Protein AF-A0A965QCX9-F1 (afdb_monomer_lite)

Structure (mmCIF, N/CA/C/O backbone):
data_AF-A0A965QCX9-F1
#
_entry.id   AF-A0A965QCX9-F1
#
loop_
_atom_site.group_PDB
_atom_site.id
_atom_site.type_symbol
_atom_site.label_atom_id
_atom_site.label_alt_id
_atom_site.label_comp_id
_atom_site.label_asym_id
_atom_site.label_entity_id
_atom_site.label_seq_id
_atom_site.pdbx_PDB_ins_code
_atom_site.Cartn_x
_atom_site.Cartn_y
_atom_site.Cartn_z
_atom_site.occupancy
_atom_site.B_iso_or_equiv
_atom_site.auth_seq_id
_atom_site.auth_comp_id
_atom_site.auth_asym_id
_atom_site.auth_atom_id
_atom_site.pdbx_PDB_model_num
ATOM 1 N N . ARG A 1 1 ? -17.966 57.235 19.930 1.00 41.22 1 ARG A N 1
ATOM 2 C CA . ARG A 1 1 ? -18.784 55.996 19.955 1.00 41.22 1 ARG A CA 1
ATOM 3 C C . ARG A 1 1 ? -17.888 54.847 19.519 1.00 41.22 1 ARG A C 1
ATOM 5 O O . ARG A 1 1 ? -17.537 54.781 18.351 1.00 41.22 1 ARG A O 1
ATOM 12 N N . GLY A 1 2 ? -17.409 54.064 20.486 1.00 42.72 2 GLY A N 1
ATOM 13 C CA . GLY A 1 2 ? -16.426 53.005 20.269 1.00 42.72 2 GLY A CA 1
ATOM 14 C C . GLY A 1 2 ? -17.029 51.742 19.658 1.00 42.72 2 GLY A C 1
ATOM 15 O O . GLY A 1 2 ? -18.199 51.433 19.879 1.00 42.72 2 GLY A O 1
ATOM 16 N N . ARG A 1 3 ? -16.202 50.998 18.922 1.00 39.62 3 ARG A N 1
ATOM 17 C CA . ARG A 1 3 ? -16.400 49.570 18.677 1.00 39.62 3 ARG A CA 1
ATOM 18 C C . ARG A 1 3 ? -15.143 48.830 19.113 1.00 39.62 3 ARG A C 1
ATOM 20 O O . ARG A 1 3 ? -14.026 49.263 18.849 1.00 39.62 3 ARG A O 1
ATOM 27 N N . ALA A 1 4 ? -15.397 47.792 19.894 1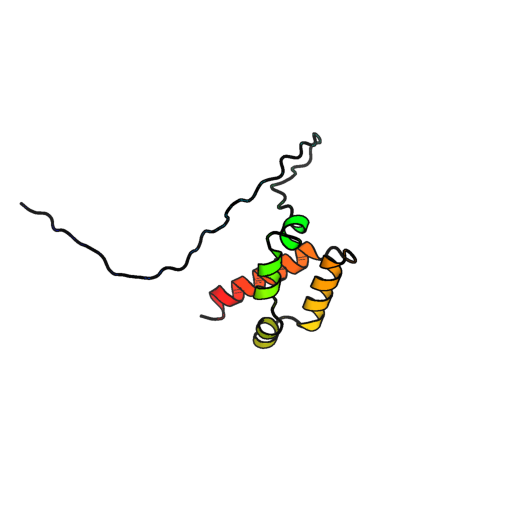.00 38.84 4 ALA A N 1
ATOM 28 C CA . ALA A 1 4 ? -14.465 47.077 20.735 1.00 38.84 4 ALA A CA 1
ATOM 29 C C . ALA A 1 4 ? -13.442 46.250 19.946 1.00 38.84 4 ALA A C 1
ATOM 31 O O . ALA A 1 4 ? -13.733 45.712 18.879 1.00 38.84 4 ALA A O 1
ATOM 32 N N . ARG A 1 5 ? -12.257 46.120 20.551 1.00 44.69 5 ARG A N 1
ATOM 33 C CA . ARG A 1 5 ? -11.291 45.048 20.302 1.00 44.69 5 ARG A CA 1
ATOM 34 C C . ARG A 1 5 ? -11.915 43.697 20.653 1.00 44.69 5 ARG A C 1
ATOM 36 O O . ARG A 1 5 ? -12.542 43.577 21.701 1.00 44.69 5 ARG A O 1
ATOM 43 N N . ALA A 1 6 ? -11.607 42.677 19.861 1.00 37.56 6 ALA A N 1
ATOM 44 C CA . ALA A 1 6 ? -11.623 41.289 20.306 1.00 37.56 6 ALA A CA 1
ATOM 45 C C . ALA A 1 6 ? -10.362 40.591 19.770 1.00 37.56 6 ALA A C 1
ATOM 47 O O . ALA A 1 6 ? -10.129 40.550 18.565 1.00 37.56 6 ALA A O 1
ATOM 48 N N . HIS A 1 7 ? -9.529 40.108 20.692 1.00 34.41 7 HIS A N 1
ATOM 49 C CA . HIS A 1 7 ? -8.427 39.164 20.464 1.00 34.41 7 HIS A CA 1
ATOM 50 C C . HIS A 1 7 ? -8.889 37.770 20.969 1.00 34.41 7 HIS A C 1
ATOM 52 O O . HIS A 1 7 ? -9.967 37.684 21.558 1.00 34.41 7 HIS A O 1
ATOM 58 N N . PRO A 1 8 ? -8.175 36.669 20.675 1.00 49.72 8 PRO A N 1
ATOM 59 C CA . PRO A 1 8 ? -8.737 35.451 20.093 1.00 49.72 8 PRO A CA 1
ATOM 60 C C . PRO A 1 8 ? -8.952 34.331 21.131 1.00 49.72 8 PRO A C 1
ATOM 62 O O . PRO A 1 8 ? -8.440 34.422 22.246 1.00 49.72 8 PRO A O 1
ATOM 65 N N . PRO A 1 9 ? -9.579 33.203 20.757 1.00 37.97 9 PRO A N 1
ATOM 66 C CA . PRO A 1 9 ? -9.260 31.932 21.375 1.00 37.97 9 PRO A CA 1
ATOM 67 C C . PRO A 1 9 ? -8.267 31.131 20.525 1.00 37.97 9 PRO A C 1
ATOM 69 O O . PRO A 1 9 ? -8.285 31.099 19.296 1.00 37.97 9 PRO A O 1
ATOM 72 N N . SER A 1 10 ? -7.368 30.522 21.276 1.00 44.66 10 SER A N 1
ATOM 73 C CA . SER A 1 10 ? -6.174 29.765 20.950 1.00 44.66 10 SER A CA 1
ATOM 74 C C . SER A 1 10 ? -6.401 28.422 20.251 1.00 44.66 10 SER A C 1
ATOM 76 O O . SER A 1 10 ? -7.336 27.694 20.565 1.00 44.66 10 SER A O 1
ATOM 78 N N . SER A 1 11 ? -5.388 28.051 19.465 1.00 46.31 11 SER A N 1
ATOM 79 C CA . SER A 1 11 ? -4.813 26.704 19.342 1.00 46.31 11 SER A CA 1
ATOM 80 C C . SER A 1 11 ? -5.720 25.561 18.871 1.00 46.31 11 SER A C 1
ATOM 82 O O . SER A 1 11 ? -6.277 24.797 19.656 1.00 46.31 11 SER A O 1
ATOM 84 N N . ARG A 1 12 ? -5.711 25.337 17.555 1.00 37.34 12 ARG A N 1
ATOM 85 C CA . ARG A 1 12 ? -5.609 23.978 17.009 1.00 37.34 12 ARG A CA 1
ATOM 86 C C . ARG A 1 12 ? -4.918 24.030 15.651 1.00 37.34 12 ARG A C 1
ATOM 88 O O . ARG A 1 12 ? -5.540 24.084 14.597 1.00 37.34 12 ARG A O 1
ATOM 95 N N . ALA A 1 13 ? -3.591 24.063 15.708 1.00 41.34 13 ALA A N 1
ATOM 96 C CA . ALA A 1 13 ? -2.772 23.656 14.585 1.00 41.34 13 ALA A CA 1
ATOM 97 C C . ALA A 1 13 ? -3.092 22.191 14.272 1.00 41.34 13 ALA A C 1
ATOM 99 O O . ALA A 1 13 ? -3.028 21.344 15.160 1.00 41.34 13 ALA A O 1
ATOM 100 N N . GLN A 1 14 ? -3.441 21.920 13.021 1.00 39.34 14 GLN A N 1
ATOM 101 C CA . GLN A 1 14 ? -3.109 20.687 12.320 1.00 39.34 14 GLN A CA 1
ATOM 102 C C . GLN A 1 14 ? -3.199 21.004 10.831 1.00 39.34 14 GLN A C 1
ATOM 104 O O . GLN A 1 14 ? -4.272 21.199 10.266 1.00 39.34 14 GLN A O 1
ATOM 109 N N . HIS A 1 15 ? -2.011 21.179 10.258 1.00 35.47 15 HIS A N 1
ATOM 110 C CA . HIS A 1 15 ? -1.740 21.456 8.860 1.00 35.47 15 HIS A CA 1
ATOM 111 C C . HIS A 1 15 ? -2.533 20.518 7.943 1.00 35.47 15 HIS A C 1
ATOM 113 O O . HIS A 1 15 ? -2.159 19.367 7.742 1.00 35.47 15 HIS A O 1
ATOM 119 N N . VAL A 1 16 ? -3.591 21.036 7.328 1.00 42.34 16 VAL A N 1
ATOM 120 C CA . VAL A 1 16 ? -4.160 20.471 6.104 1.00 42.34 16 VAL A CA 1
ATOM 121 C C . VAL A 1 16 ? -3.839 21.454 4.993 1.00 42.34 16 VAL A C 1
ATOM 123 O O . VAL A 1 16 ? -4.637 22.330 4.691 1.00 42.34 16 VAL A O 1
ATOM 126 N N . ALA A 1 17 ? -2.613 21.364 4.483 1.00 38.88 17 ALA A N 1
ATOM 127 C CA . ALA A 1 17 ? -2.189 21.807 3.153 1.00 38.88 17 ALA A CA 1
ATOM 128 C C . ALA A 1 17 ? -0.658 21.784 3.111 1.00 38.88 17 ALA A C 1
ATOM 130 O O . ALA A 1 17 ? 0.006 22.792 3.334 1.00 38.88 17 ALA A O 1
ATOM 131 N N . PHE A 1 18 ? -0.086 20.619 2.817 1.00 32.72 18 PHE A N 1
ATOM 132 C CA . PHE A 1 18 ? 1.267 20.566 2.274 1.00 32.72 18 PHE A CA 1
ATOM 133 C C . PHE A 1 18 ? 1.288 19.627 1.067 1.00 32.72 18 PHE A C 1
ATOM 135 O O . PHE A 1 18 ? 1.970 18.613 1.046 1.00 32.72 18 PHE A O 1
ATOM 142 N N . PHE A 1 19 ? 0.531 19.991 0.027 1.00 41.62 19 PHE A N 1
ATOM 143 C CA . PHE A 1 19 ? 0.907 19.648 -1.348 1.00 41.62 19 PHE A CA 1
ATOM 144 C C . PHE A 1 19 ? 1.997 20.641 -1.783 1.00 41.62 19 PHE A C 1
ATOM 146 O O . PHE A 1 19 ? 1.796 21.510 -2.629 1.00 41.62 19 PHE A O 1
ATOM 153 N N . GLY A 1 20 ? 3.143 20.586 -1.102 1.00 34.31 20 GLY A N 1
ATOM 154 C CA . GLY A 1 20 ? 4.320 21.361 -1.459 1.00 34.31 20 GLY A CA 1
ATOM 155 C C . GLY A 1 20 ? 4.992 20.720 -2.667 1.00 34.31 20 GLY A C 1
ATOM 156 O O . GLY A 1 20 ? 5.562 19.643 -2.547 1.00 34.31 20 GLY A O 1
ATOM 157 N N . GLY A 1 21 ? 4.925 21.389 -3.819 1.00 38.16 21 GLY A N 1
ATOM 158 C CA . GLY A 1 21 ? 5.840 21.144 -4.934 1.00 38.16 21 GLY A CA 1
ATOM 159 C C . GLY A 1 21 ? 5.553 19.907 -5.784 1.00 38.16 21 GLY A C 1
ATOM 160 O O . GLY A 1 21 ? 6.450 19.105 -6.021 1.00 38.16 21 GLY A O 1
ATOM 161 N N . VAL A 1 22 ? 4.340 19.776 -6.328 1.00 47.59 22 VAL A N 1
ATOM 162 C CA . VAL A 1 22 ? 4.139 18.906 -7.496 1.00 47.59 22 VAL A CA 1
ATOM 163 C C . VAL A 1 22 ? 4.744 19.603 -8.715 1.00 47.59 22 VAL A C 1
ATOM 165 O O . VAL A 1 22 ? 4.095 20.400 -9.391 1.00 47.59 22 VAL A O 1
ATOM 168 N N . GLY A 1 23 ? 6.018 19.326 -8.985 1.00 39.00 23 GLY A N 1
ATOM 169 C CA . GLY A 1 23 ? 6.598 19.575 -10.297 1.00 39.00 23 GLY A CA 1
ATOM 170 C C . GLY A 1 23 ? 5.889 18.683 -11.311 1.00 39.00 23 GLY A C 1
ATOM 171 O O . GLY A 1 23 ? 6.186 17.496 -11.406 1.00 39.00 23 GLY A O 1
ATOM 172 N N . VAL A 1 24 ? 4.915 19.242 -12.031 1.00 49.28 24 VAL A N 1
ATOM 173 C CA . VAL A 1 24 ? 4.366 18.624 -13.240 1.00 49.28 24 VAL A CA 1
ATOM 174 C C . VAL A 1 24 ? 5.509 18.564 -14.246 1.00 49.28 24 VAL A C 1
ATOM 176 O O . VAL A 1 24 ? 5.980 19.602 -14.713 1.00 49.28 24 VAL A O 1
ATOM 179 N N . ASP A 1 25 ? 5.985 17.356 -14.534 1.00 44.56 25 ASP A N 1
ATOM 180 C CA . ASP A 1 25 ? 6.976 17.121 -15.577 1.00 44.56 25 ASP A CA 1
ATOM 181 C C . ASP A 1 25 ? 6.332 17.516 -16.915 1.00 44.56 25 ASP A C 1
ATOM 183 O O . ASP A 1 25 ? 5.422 16.853 -17.414 1.00 44.56 25 ASP A O 1
ATOM 187 N N . ARG A 1 26 ? 6.710 18.685 -17.446 1.00 44.91 26 ARG A N 1
ATOM 188 C CA . ARG A 1 26 ? 6.275 19.145 -18.768 1.00 44.91 26 ARG A CA 1
ATOM 189 C C . ARG A 1 26 ? 7.041 18.355 -19.830 1.00 44.91 26 ARG A C 1
ATOM 191 O O . ARG A 1 26 ? 8.018 18.848 -20.381 1.00 44.91 26 ARG A O 1
ATOM 198 N N . GLY A 1 27 ? 6.579 17.143 -20.118 1.00 40.91 27 GLY A N 1
ATOM 199 C CA . GLY A 1 27 ? 6.957 16.378 -21.304 1.00 40.91 27 GLY A CA 1
ATOM 200 C C . GLY A 1 27 ? 5.897 16.539 -22.392 1.00 40.91 27 GLY A C 1
ATOM 201 O O . GLY A 1 27 ? 4.801 16.003 -22.275 1.00 40.91 27 GLY A O 1
ATOM 202 N N . VAL A 1 28 ? 6.215 17.315 -23.427 1.00 48.88 28 VAL A N 1
ATOM 203 C CA . VAL A 1 28 ? 5.407 17.503 -24.641 1.00 48.88 28 VAL A CA 1
ATOM 204 C C . VAL A 1 28 ? 5.400 16.210 -25.468 1.00 48.88 28 VAL A C 1
ATOM 206 O O . VAL A 1 28 ? 6.464 15.695 -25.797 1.00 48.88 28 VAL A O 1
ATOM 209 N N . GLY A 1 29 ? 4.209 15.734 -25.843 1.00 41.19 29 GLY A N 1
ATOM 210 C CA . GLY A 1 29 ? 3.959 14.716 -26.869 1.00 41.19 29 GLY A CA 1
ATOM 211 C C . GLY A 1 29 ? 2.629 15.039 -27.553 1.00 41.19 29 GLY A C 1
ATOM 212 O O . GLY A 1 29 ? 1.611 15.205 -26.883 1.00 41.19 29 GLY A O 1
ATOM 213 N N . VAL A 1 30 ? 2.678 15.278 -28.859 1.00 53.94 30 VAL A N 1
ATOM 214 C CA . VAL A 1 30 ? 1.657 15.937 -29.685 1.00 53.94 30 VAL A CA 1
ATOM 215 C C . VAL A 1 30 ? 0.778 14.916 -30.397 1.00 53.94 30 VAL A C 1
ATOM 217 O O . VAL A 1 30 ? 0.828 14.792 -31.614 1.00 53.94 30 VAL A O 1
ATOM 220 N N . ASP A 1 31 ? -0.065 14.197 -29.664 1.00 44.94 31 ASP A N 1
ATOM 221 C CA . ASP A 1 31 ? -0.970 13.246 -30.307 1.00 44.94 31 ASP A CA 1
ATOM 222 C C . ASP A 1 31 ? -2.205 13.011 -29.443 1.00 44.94 31 ASP A C 1
ATOM 224 O O . ASP A 1 31 ? -2.228 12.100 -28.634 1.00 44.94 31 ASP A O 1
ATOM 228 N N . GLY A 1 32 ? -3.216 13.878 -29.609 1.00 45.44 32 GLY A N 1
ATOM 229 C CA . GLY A 1 32 ? -4.664 13.598 -29.511 1.00 45.44 32 GLY A CA 1
ATOM 230 C C . GLY A 1 32 ? -5.245 12.819 -28.320 1.00 45.44 32 GLY A C 1
ATOM 231 O O . GLY A 1 32 ? -6.443 12.555 -28.313 1.00 45.44 32 GLY A O 1
ATOM 232 N N . VAL A 1 33 ? -4.455 12.452 -27.322 1.00 41.22 33 VAL A N 1
ATOM 233 C CA . VAL A 1 33 ? -4.865 11.776 -26.104 1.00 41.22 33 VAL A CA 1
ATOM 234 C C . VAL A 1 33 ? -4.856 12.841 -25.033 1.00 41.22 33 VAL A C 1
ATOM 236 O O . VAL A 1 33 ? -3.865 13.543 -24.827 1.00 41.22 33 VAL A O 1
ATOM 239 N N . VAL A 1 34 ? -5.978 12.986 -24.339 1.00 41.38 34 VAL A N 1
ATOM 240 C CA . VAL A 1 34 ? -6.015 13.783 -23.121 1.00 41.38 34 VAL A CA 1
ATOM 241 C C . VAL A 1 34 ? -5.101 13.071 -22.122 1.00 41.38 34 VAL A C 1
ATOM 243 O O . VAL A 1 34 ? -5.535 12.164 -21.417 1.00 41.38 34 VAL A O 1
ATOM 246 N N . CYS A 1 35 ? -3.8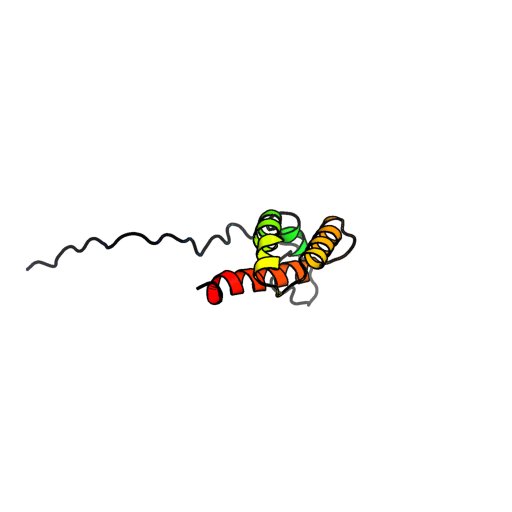20 13.444 -22.071 1.00 50.50 35 CYS A N 1
ATOM 247 C CA . CYS A 1 35 ? -2.918 13.113 -20.971 1.00 50.50 35 CYS A CA 1
ATOM 248 C C . CYS A 1 35 ? -3.410 13.895 -19.751 1.00 50.50 35 CYS A C 1
ATOM 250 O O . CYS A 1 35 ? -2.859 14.927 -19.371 1.00 50.50 35 CYS A O 1
ATOM 252 N N . GLY A 1 36 ? -4.551 13.471 -19.211 1.00 44.41 36 GLY A N 1
ATOM 253 C CA . GLY A 1 36 ? -5.208 14.126 -18.100 1.00 44.41 36 GLY A CA 1
ATOM 254 C C . GLY A 1 36 ? -4.277 14.076 -16.913 1.00 44.41 36 GLY A C 1
ATOM 255 O O . GLY A 1 36 ? -4.042 12.981 -16.430 1.00 44.41 36 GLY A O 1
ATOM 256 N N . PHE A 1 37 ? -3.733 15.235 -16.513 1.00 55.66 37 PHE A N 1
ATOM 257 C CA . PHE A 1 37 ? -3.025 15.503 -15.253 1.00 55.66 37 PHE A CA 1
ATOM 258 C C . PHE A 1 37 ? -2.464 14.244 -14.582 1.00 55.66 37 PHE A C 1
ATOM 260 O O . PHE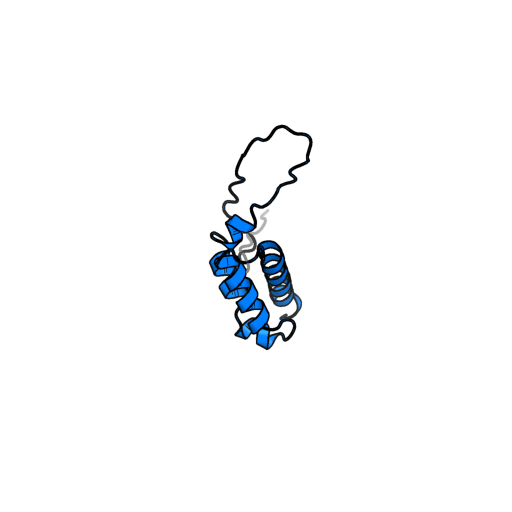 A 1 37 ? -2.805 13.917 -13.444 1.00 55.66 37 PHE A O 1
ATOM 267 N N . GLY A 1 38 ? -1.654 13.498 -15.336 1.00 58.19 38 GLY A N 1
ATOM 268 C CA . GLY A 1 38 ? -1.205 12.182 -14.932 1.00 58.19 38 GLY A CA 1
ATOM 269 C C . GLY A 1 38 ? -0.159 12.395 -13.869 1.00 58.19 38 GLY A C 1
ATOM 270 O O . GLY A 1 38 ? 0.997 12.655 -14.194 1.00 58.19 38 GLY A O 1
ATOM 271 N N . ALA A 1 39 ? -0.571 12.352 -12.603 1.00 65.00 39 ALA A N 1
ATOM 272 C CA . ALA A 1 39 ? 0.353 12.259 -11.492 1.00 65.00 39 ALA A CA 1
ATOM 273 C C . ALA A 1 39 ? 1.383 11.179 -11.851 1.00 65.00 39 ALA A C 1
ATOM 275 O O . ALA A 1 39 ? 0.968 10.049 -12.134 1.00 65.00 39 ALA A O 1
ATOM 276 N N . PRO A 1 40 ? 2.693 11.485 -11.895 1.00 79.94 40 PRO A N 1
ATOM 277 C CA . PRO A 1 40 ? 3.717 10.490 -12.168 1.00 79.94 40 PRO A CA 1
ATOM 278 C C . PRO A 1 40 ? 3.851 9.587 -10.938 1.00 79.94 40 PRO A C 1
ATOM 280 O O . PRO A 1 40 ? 4.832 9.628 -10.201 1.00 79.94 40 PRO A O 1
ATOM 283 N N . LEU A 1 41 ? 2.828 8.767 -10.703 1.00 82.00 41 LEU A N 1
ATOM 284 C CA . LEU A 1 41 ? 2.598 8.047 -9.462 1.00 82.00 41 LEU A CA 1
ATOM 285 C C . LEU A 1 41 ? 3.751 7.094 -9.158 1.00 82.00 41 LEU A C 1
ATOM 287 O O . LEU A 1 41 ? 4.197 7.000 -8.022 1.00 82.00 41 LEU A O 1
ATOM 291 N N . ARG A 1 42 ? 4.306 6.472 -10.201 1.00 83.06 42 ARG A N 1
ATOM 292 C CA . ARG A 1 42 ? 5.495 5.615 -10.113 1.00 83.06 42 ARG A CA 1
ATOM 293 C C . ARG A 1 42 ? 6.717 6.378 -9.603 1.00 83.06 42 ARG A C 1
ATOM 295 O O . ARG A 1 42 ? 7.486 5.850 -8.808 1.00 83.06 42 ARG A O 1
ATOM 302 N N . ARG A 1 43 ? 6.912 7.622 -10.059 1.00 84.88 43 ARG A N 1
ATOM 303 C CA . ARG A 1 43 ? 8.000 8.492 -9.585 1.00 84.88 43 ARG A CA 1
ATOM 304 C C . ARG A 1 43 ? 7.759 8.873 -8.129 1.00 84.88 43 ARG A C 1
ATOM 306 O O . ARG A 1 43 ? 8.664 8.707 -7.319 1.00 84.88 43 ARG A O 1
ATOM 313 N N . TRP A 1 44 ? 6.533 9.280 -7.811 1.00 87.25 44 TRP A N 1
ATOM 314 C CA . TRP A 1 44 ? 6.138 9.661 -6.459 1.00 87.25 44 TRP A CA 1
ATOM 315 C C . TRP A 1 44 ? 6.322 8.532 -5.458 1.00 87.25 44 TRP A C 1
ATOM 317 O O . TRP A 1 44 ? 6.998 8.723 -4.457 1.00 87.25 44 TRP A O 1
ATOM 327 N N . LEU A 1 45 ? 5.808 7.333 -5.724 1.00 85.75 45 LEU A N 1
ATOM 328 C CA . LEU A 1 45 ? 5.950 6.211 -4.793 1.00 85.75 45 LEU A CA 1
ATOM 329 C C . LEU A 1 45 ? 7.401 5.774 -4.589 1.00 85.75 45 LEU A C 1
ATOM 331 O O . LEU A 1 45 ? 7.758 5.329 -3.497 1.00 85.75 45 LEU A O 1
ATOM 335 N N . ARG A 1 46 ? 8.246 5.919 -5.614 1.00 84.19 46 ARG A N 1
ATOM 336 C CA . ARG A 1 46 ? 9.671 5.585 -5.515 1.00 84.19 46 ARG A CA 1
ATOM 337 C C . ARG A 1 46 ? 10.475 6.636 -4.761 1.00 84.19 46 ARG A C 1
ATOM 339 O O . ARG A 1 46 ? 11.426 6.260 -4.079 1.00 84.19 46 ARG A O 1
ATOM 346 N N . ASN A 1 47 ? 10.089 7.908 -4.850 1.00 85.88 47 ASN A N 1
ATOM 347 C CA . ASN A 1 47 ? 10.835 9.007 -4.248 1.00 85.88 47 ASN A CA 1
ATOM 348 C C . ASN A 1 47 ? 9.984 9.745 -3.207 1.00 85.88 47 ASN A C 1
ATOM 350 O O . ASN A 1 47 ? 10.076 9.452 -2.017 1.00 85.88 47 ASN A O 1
ATOM 354 N N . GLU A 1 48 ? 9.147 10.686 -3.647 1.00 86.75 48 GLU A N 1
ATOM 355 C CA . GLU A 1 48 ? 8.514 11.699 -2.800 1.00 86.75 48 GLU A CA 1
ATOM 356 C C . GLU A 1 48 ? 7.576 11.108 -1.726 1.00 86.75 48 GLU A C 1
ATOM 358 O O . GLU A 1 48 ? 7.544 11.581 -0.593 1.00 86.75 48 GLU A O 1
ATOM 363 N N . LEU A 1 49 ? 6.842 10.044 -2.053 1.00 88.50 49 LEU A N 1
ATOM 364 C CA . LEU A 1 49 ? 5.880 9.372 -1.175 1.00 88.50 49 LEU A CA 1
ATOM 365 C C . LEU A 1 49 ? 6.462 8.154 -0.454 1.00 88.50 49 LEU A C 1
ATOM 367 O O . LEU A 1 49 ? 5.759 7.542 0.346 1.00 88.50 49 LEU A O 1
ATOM 371 N N . ARG A 1 50 ? 7.730 7.795 -0.687 1.00 88.56 50 ARG A N 1
ATOM 372 C CA . ARG A 1 50 ? 8.320 6.557 -0.155 1.00 88.56 50 ARG A CA 1
ATOM 373 C C . ARG A 1 50 ? 8.211 6.452 1.370 1.00 88.56 50 ARG A C 1
ATOM 375 O O . ARG A 1 50 ? 7.789 5.411 1.861 1.00 88.56 50 ARG A O 1
ATOM 382 N N . SER A 1 51 ? 8.547 7.524 2.096 1.00 89.81 51 SER A N 1
ATOM 383 C CA . SER A 1 51 ? 8.431 7.566 3.569 1.00 89.81 51 SER A CA 1
ATOM 384 C C . SER A 1 51 ? 6.976 7.473 4.016 1.00 89.81 51 SER A C 1
ATOM 386 O O . SER A 1 51 ? 6.639 6.716 4.919 1.00 89.81 51 SER A O 1
ATOM 388 N N . MET A 1 52 ? 6.086 8.187 3.323 1.00 91.56 52 MET A N 1
ATOM 389 C CA . MET A 1 52 ? 4.664 8.202 3.652 1.00 91.56 52 MET A CA 1
ATOM 390 C C . MET A 1 52 ? 4.020 6.825 3.455 1.00 91.56 52 MET A C 1
ATOM 392 O O . MET A 1 52 ? 3.169 6.441 4.253 1.00 91.56 52 MET A O 1
ATOM 396 N N . VAL A 1 53 ? 4.436 6.069 2.432 1.00 92.88 53 VAL A N 1
ATOM 397 C CA . VAL A 1 53 ? 4.034 4.667 2.232 1.00 92.88 53 VAL A CA 1
ATOM 398 C C . VAL A 1 53 ? 4.434 3.827 3.444 1.00 92.88 53 VAL A C 1
ATOM 400 O O . VAL A 1 53 ? 3.586 3.118 3.978 1.00 92.88 53 VAL A O 1
ATOM 403 N N . ASP A 1 54 ? 5.692 3.922 3.889 1.00 91.62 54 ASP A N 1
ATOM 404 C CA . ASP A 1 54 ? 6.206 3.125 5.011 1.00 91.62 54 ASP A CA 1
ATOM 405 C C . ASP A 1 54 ? 5.492 3.465 6.337 1.00 91.62 54 ASP A C 1
ATOM 407 O O . ASP A 1 54 ? 5.157 2.566 7.101 1.00 91.62 54 ASP A O 1
ATOM 411 N N . GLU A 1 55 ? 5.194 4.743 6.590 1.00 91.38 55 GLU A N 1
ATOM 412 C CA . GLU A 1 55 ? 4.491 5.200 7.803 1.00 91.38 55 GLU A CA 1
ATOM 413 C C . GLU A 1 55 ? 2.985 4.884 7.793 1.00 91.38 55 GLU A C 1
ATOM 415 O O . GLU A 1 55 ? 2.358 4.625 8.828 1.00 91.38 55 GLU A O 1
ATOM 420 N N . THR A 1 56 ? 2.363 4.960 6.616 1.00 91.44 56 THR A N 1
ATOM 421 C CA . THR A 1 56 ? 0.920 4.751 6.461 1.00 91.44 56 THR A CA 1
ATOM 422 C C . THR A 1 56 ? 0.608 3.259 6.465 1.00 91.44 56 THR A C 1
ATOM 424 O O . THR A 1 56 ? -0.238 2.809 7.233 1.00 91.44 56 THR A O 1
ATOM 427 N N . LEU A 1 57 ? 1.345 2.479 5.672 1.00 92.69 57 LEU A N 1
ATOM 428 C CA . LEU A 1 57 ? 1.164 1.035 5.509 1.00 92.69 57 LEU A CA 1
ATOM 429 C C . LEU A 1 57 ? 2.051 0.218 6.463 1.00 92.69 57 LEU A C 1
ATOM 431 O O . LEU A 1 57 ? 2.472 -0.892 6.131 1.00 92.69 57 LEU A O 1
ATOM 435 N N . ASP A 1 58 ? 2.324 0.756 7.653 1.00 92.19 58 ASP A N 1
ATOM 436 C CA . ASP A 1 58 ? 3.080 0.049 8.681 1.00 92.19 58 ASP A CA 1
ATOM 437 C C . ASP A 1 58 ? 2.333 -1.229 9.126 1.00 92.19 58 ASP A C 1
ATOM 439 O O . ASP A 1 58 ? 1.112 -1.189 9.343 1.00 92.19 58 ASP A O 1
ATOM 443 N N . PRO A 1 59 ? 3.025 -2.373 9.307 1.00 89.00 59 PRO A N 1
ATOM 444 C CA . PRO A 1 59 ? 2.383 -3.628 9.674 1.00 89.00 59 PRO A CA 1
ATOM 445 C C . PRO A 1 59 ? 1.558 -3.552 10.958 1.00 89.00 59 PRO A C 1
ATOM 447 O O . PRO A 1 59 ? 0.538 -4.234 11.051 1.00 89.00 59 PRO A O 1
ATOM 450 N N . VAL A 1 60 ? 1.955 -2.732 11.936 1.00 88.81 60 VAL A N 1
ATOM 451 C CA . VAL A 1 60 ? 1.211 -2.553 13.190 1.00 88.81 60 VAL A CA 1
ATOM 452 C C . VAL A 1 60 ? -0.109 -1.836 12.921 1.00 88.81 60 VAL A C 1
ATOM 454 O O . VAL A 1 60 ? -1.151 -2.267 13.416 1.00 88.81 60 VAL A O 1
ATOM 457 N N . SER A 1 61 ? -0.085 -0.792 12.086 1.00 86.56 61 SER A N 1
ATOM 458 C CA . SER A 1 61 ? -1.290 -0.048 11.688 1.00 86.56 61 SER A CA 1
ATOM 459 C C . SER A 1 61 ? -2.269 -0.942 10.926 1.00 86.56 61 SER A C 1
ATOM 461 O O . SER A 1 61 ? -3.450 -1.004 11.268 1.00 86.56 61 SER A O 1
ATOM 463 N N . LEU A 1 62 ? -1.762 -1.705 9.954 1.00 89.56 62 LEU A N 1
ATOM 464 C CA . LEU A 1 62 ? -2.570 -2.629 9.155 1.00 89.56 62 LEU A CA 1
ATOM 465 C C . LEU A 1 62 ? -3.158 -3.763 10.005 1.00 89.56 62 LEU A C 1
ATOM 467 O O . LEU A 1 62 ? -4.344 -4.071 9.886 1.00 89.56 62 LEU A O 1
ATOM 471 N N . THR A 1 63 ? -2.359 -4.340 10.911 1.00 89.19 63 THR A N 1
ATOM 472 C CA . THR A 1 63 ? -2.810 -5.409 11.821 1.00 89.19 63 THR A CA 1
ATOM 473 C C . THR A 1 63 ? -3.893 -4.910 12.768 1.00 89.19 63 THR A C 1
ATOM 475 O O . THR A 1 63 ? -4.884 -5.600 12.983 1.00 89.19 63 THR A O 1
ATOM 478 N N . ARG A 1 64 ? -3.732 -3.698 13.315 1.00 87.50 64 ARG A N 1
ATOM 479 C CA . ARG A 1 64 ? -4.712 -3.095 14.223 1.00 87.50 64 ARG A CA 1
ATOM 480 C C . ARG A 1 64 ? -6.075 -2.905 13.554 1.00 87.50 64 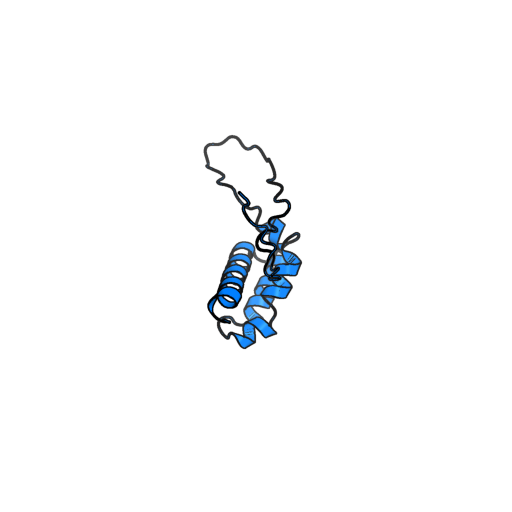ARG A C 1
ATOM 482 O O . ARG A 1 64 ? -7.088 -3.039 14.231 1.00 87.50 64 ARG A O 1
ATOM 489 N N . ARG A 1 65 ? -6.109 -2.591 12.254 1.00 85.88 65 ARG A N 1
ATOM 490 C CA . ARG A 1 65 ? -7.366 -2.436 11.503 1.00 85.88 65 ARG A CA 1
ATOM 491 C C . ARG A 1 65 ? -7.973 -3.756 11.047 1.00 85.88 65 ARG A C 1
ATOM 493 O O . ARG A 1 65 ? -9.190 -3.884 11.044 1.00 85.88 65 ARG A O 1
ATOM 500 N N . GLY A 1 66 ? -7.147 -4.700 10.600 1.00 88.56 66 GLY A N 1
ATOM 501 C CA . GLY A 1 66 ? -7.607 -5.998 10.099 1.00 88.56 66 GLY A CA 1
ATOM 502 C C . GLY A 1 66 ? -8.256 -5.981 8.706 1.00 88.56 66 GLY A C 1
ATOM 503 O O . GLY A 1 66 ? -8.825 -6.992 8.308 1.00 88.56 66 GLY A O 1
ATOM 504 N N . PHE A 1 67 ? -8.177 -4.878 7.946 1.00 86.31 67 PHE A N 1
ATOM 505 C CA . PHE A 1 67 ? -8.719 -4.809 6.575 1.00 86.31 67 PHE A CA 1
ATOM 506 C C . PHE A 1 67 ? -7.818 -5.447 5.516 1.00 86.31 67 PHE A C 1
ATOM 508 O O . PHE A 1 67 ? -8.307 -5.934 4.499 1.00 86.31 67 PHE A O 1
ATOM 515 N N . PHE A 1 68 ? -6.505 -5.434 5.738 1.00 90.81 68 PHE A N 1
ATOM 516 C CA . PHE A 1 68 ? -5.515 -5.910 4.778 1.00 90.81 68 PHE A CA 1
ATOM 517 C C . PHE A 1 68 ? -4.531 -6.851 5.463 1.00 90.81 68 PHE A C 1
ATOM 519 O O . PHE A 1 68 ? -4.182 -6.632 6.621 1.00 90.81 68 PHE A O 1
ATOM 526 N N . ASP A 1 69 ? -4.045 -7.860 4.735 1.00 91.94 69 ASP A N 1
ATOM 527 C CA . ASP A 1 69 ? -2.947 -8.707 5.206 1.00 91.94 69 ASP A CA 1
ATOM 528 C C . ASP A 1 69 ? -1.620 -7.922 5.147 1.00 91.94 69 ASP A C 1
ATOM 530 O O . ASP A 1 69 ? -1.132 -7.623 4.047 1.00 91.94 69 ASP A O 1
ATOM 534 N N . PRO A 1 70 ? -0.985 -7.618 6.298 1.00 92.56 70 PRO A N 1
ATOM 535 C CA . PRO A 1 70 ? 0.274 -6.881 6.335 1.00 92.56 70 PRO A CA 1
ATOM 536 C C . PRO A 1 70 ? 1.398 -7.562 5.545 1.00 92.56 70 PRO A C 1
ATOM 538 O O . PRO A 1 70 ? 2.271 -6.888 4.994 1.00 92.56 70 PRO A O 1
ATOM 541 N N . ARG A 1 71 ? 1.399 -8.901 5.468 1.00 93.69 71 ARG A N 1
ATOM 542 C CA . ARG A 1 71 ? 2.426 -9.655 4.734 1.00 93.69 71 ARG A CA 1
ATOM 543 C C . ARG A 1 71 ? 2.264 -9.479 3.232 1.00 93.69 71 ARG A C 1
ATOM 545 O O . ARG A 1 71 ? 3.257 -9.227 2.546 1.00 93.69 71 ARG A O 1
ATOM 552 N N . ALA A 1 72 ? 1.032 -9.565 2.735 1.00 94.19 72 ALA A N 1
ATOM 553 C CA . ALA A 1 72 ? 0.723 -9.344 1.327 1.00 94.19 72 ALA A CA 1
ATOM 554 C C . ALA A 1 72 ? 1.069 -7.910 0.900 1.00 94.19 72 ALA A C 1
ATOM 556 O O . ALA A 1 72 ? 1.752 -7.718 -0.107 1.00 94.19 72 ALA A O 1
ATOM 557 N N . VAL A 1 73 ? 0.693 -6.912 1.710 1.00 94.69 73 VAL A N 1
ATOM 558 C CA . VAL A 1 73 ? 1.003 -5.497 1.443 1.00 94.69 73 VAL A CA 1
ATOM 559 C C . VAL A 1 73 ? 2.513 -5.256 1.413 1.00 94.69 73 VAL A C 1
ATOM 561 O O . VAL A 1 73 ? 3.027 -4.646 0.476 1.00 94.69 73 VAL A O 1
ATOM 564 N N . ARG A 1 74 ? 3.261 -5.798 2.381 1.00 94.44 74 ARG A N 1
ATOM 565 C CA . ARG A 1 74 ? 4.726 -5.676 2.401 1.00 94.44 74 ARG A CA 1
ATOM 566 C C . ARG A 1 74 ? 5.388 -6.353 1.197 1.00 94.44 74 ARG A C 1
ATOM 568 O O . ARG A 1 74 ? 6.359 -5.820 0.656 1.00 94.44 74 ARG A O 1
ATOM 575 N N . SER A 1 75 ? 4.877 -7.510 0.774 1.00 95.12 75 SER A N 1
ATOM 576 C CA . SER A 1 75 ? 5.369 -8.204 -0.422 1.00 95.12 75 SER A CA 1
ATOM 577 C C . SER A 1 75 ? 5.140 -7.359 -1.677 1.00 95.12 75 SER A C 1
ATOM 579 O O . SER A 1 75 ? 6.083 -7.138 -2.433 1.00 95.12 75 SER A O 1
ATOM 581 N N . LEU A 1 76 ? 3.945 -6.777 -1.833 1.00 94.38 76 LEU A N 1
ATOM 582 C CA . LEU A 1 76 ? 3.620 -5.870 -2.938 1.00 94.38 76 LEU A CA 1
ATOM 583 C C . LEU A 1 76 ? 4.549 -4.647 -2.975 1.00 94.38 76 LEU A C 1
ATOM 585 O O . LEU A 1 76 ? 5.113 -4.340 -4.022 1.00 94.38 76 LEU A O 1
ATOM 589 N N . ILE A 1 77 ? 4.768 -3.987 -1.834 1.00 93.50 77 ILE A N 1
ATOM 590 C CA . ILE A 1 77 ? 5.687 -2.839 -1.732 1.00 93.50 77 ILE A CA 1
ATOM 591 C C . ILE A 1 77 ? 7.113 -3.244 -2.132 1.00 93.50 77 ILE A C 1
ATOM 593 O O . ILE A 1 77 ? 7.810 -2.501 -2.821 1.00 93.50 77 ILE A O 1
ATOM 597 N N . THR A 1 78 ? 7.560 -4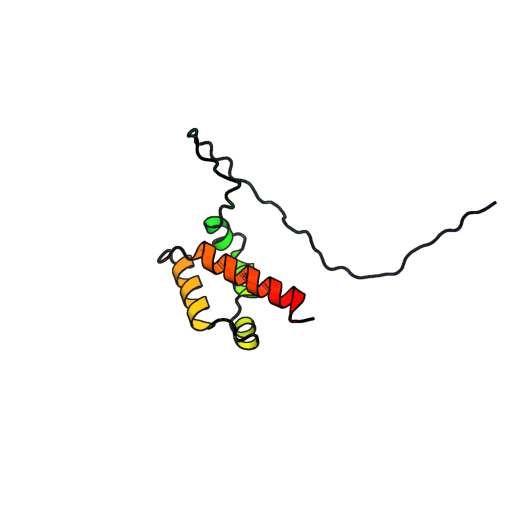.431 -1.720 1.00 93.94 78 THR A N 1
ATOM 598 C CA . THR A 1 78 ? 8.899 -4.936 -2.061 1.00 93.94 78 THR A CA 1
ATOM 599 C C . THR A 1 78 ? 9.021 -5.234 -3.558 1.00 93.94 78 THR A C 1
ATOM 601 O O . THR A 1 78 ? 10.023 -4.877 -4.178 1.00 93.94 78 THR A O 1
ATOM 604 N N . GLN A 1 79 ? 7.998 -5.842 -4.160 1.00 93.31 79 GLN A N 1
ATOM 605 C CA . GLN A 1 79 ? 7.957 -6.137 -5.595 1.00 93.31 79 GLN A CA 1
ATOM 606 C C . GLN A 1 79 ? 7.912 -4.859 -6.447 1.00 93.31 79 GLN A C 1
ATOM 608 O O . GLN A 1 79 ? 8.618 -4.780 -7.449 1.00 93.31 79 GLN A O 1
ATOM 613 N N . ASP A 1 80 ? 7.168 -3.833 -6.024 1.00 92.56 80 ASP A N 1
ATOM 614 C CA . ASP A 1 80 ? 7.137 -2.531 -6.708 1.00 92.56 80 ASP A CA 1
ATOM 615 C C . ASP A 1 80 ? 8.492 -1.809 -6.629 1.00 92.56 80 ASP A C 1
ATOM 617 O O . ASP A 1 80 ? 9.023 -1.343 -7.643 1.00 92.56 80 ASP A O 1
ATOM 621 N N . ARG A 1 81 ? 9.123 -1.813 -5.446 1.00 90.12 81 ARG A N 1
ATOM 622 C CA . ARG A 1 81 ? 10.448 -1.206 -5.220 1.00 90.12 81 ARG A CA 1
ATOM 623 C C . ARG A 1 81 ? 11.563 -1.883 -6.009 1.00 90.12 81 ARG A C 1
ATOM 625 O O . ARG A 1 81 ? 12.476 -1.207 -6.472 1.00 90.12 81 ARG A O 1
ATOM 632 N N . THR A 1 82 ? 11.495 -3.203 -6.153 1.00 92.00 82 THR A N 1
ATOM 633 C CA . THR A 1 82 ? 12.447 -3.981 -6.965 1.00 92.00 82 THR A CA 1
ATOM 634 C C . THR A 1 82 ? 12.140 -3.908 -8.461 1.00 92.00 82 THR A C 1
ATOM 636 O O . THR A 1 82 ? 12.952 -4.346 -9.270 1.00 92.00 82 THR A O 1
ATOM 639 N N . GLY A 1 83 ? 10.996 -3.331 -8.845 1.00 89.06 83 GLY A N 1
ATOM 640 C CA . GLY A 1 83 ? 10.550 -3.250 -10.233 1.00 89.06 83 GLY A CA 1
ATOM 641 C C . GLY A 1 83 ? 10.040 -4.574 -10.802 1.00 89.06 83 GLY A C 1
ATOM 642 O O . GLY A 1 83 ? 9.858 -4.665 -12.012 1.00 89.06 83 GLY A O 1
ATOM 643 N N . ALA A 1 84 ? 9.803 -5.582 -9.957 1.00 89.81 84 ALA A N 1
ATOM 644 C CA . ALA A 1 84 ? 9.269 -6.878 -10.366 1.00 89.81 84 ALA A CA 1
ATOM 645 C C . ALA A 1 84 ? 7.801 -6.788 -10.817 1.00 89.81 84 ALA A C 1
ATOM 647 O O . ALA A 1 84 ? 7.379 -7.533 -11.698 1.00 89.81 84 ALA A O 1
ATOM 648 N N . VAL A 1 85 ? 7.029 -5.874 -10.221 1.00 91.00 85 VAL A N 1
ATOM 649 C CA . VAL A 1 85 ? 5.615 -5.624 -10.542 1.00 91.00 85 VAL A CA 1
ATOM 650 C C . VAL A 1 85 ? 5.355 -4.118 -10.546 1.00 91.00 85 VAL A C 1
ATOM 652 O O . VAL A 1 85 ? 5.991 -3.377 -9.801 1.00 91.00 85 VAL A O 1
ATOM 655 N N . ASP A 1 86 ? 4.410 -3.654 -11.365 1.00 88.50 86 ASP A N 1
ATOM 656 C CA . ASP A 1 86 ? 3.870 -2.295 -11.258 1.00 88.50 86 ASP A CA 1
ATOM 657 C C . ASP A 1 86 ? 2.736 -2.261 -10.226 1.00 88.50 86 ASP A C 1
ATOM 659 O O . ASP A 1 86 ? 1.562 -2.450 -10.544 1.00 88.50 86 ASP A O 1
ATOM 663 N N . GLY A 1 87 ? 3.111 -2.098 -8.957 1.00 90.44 87 GLY A N 1
ATOM 664 C CA . GLY A 1 87 ? 2.179 -2.045 -7.831 1.00 90.44 87 GLY A CA 1
ATOM 665 C C . GLY A 1 87 ? 1.748 -0.625 -7.477 1.00 90.44 87 GLY A C 1
ATOM 666 O O . GLY A 1 87 ? 1.011 -0.440 -6.508 1.00 90.44 87 GLY A O 1
ATOM 667 N N . SER A 1 88 ? 2.206 0.381 -8.226 1.00 89.00 88 SER A N 1
ATOM 668 C CA . SER A 1 88 ? 2.192 1.770 -7.778 1.00 89.00 88 SER A CA 1
ATOM 669 C C . SER A 1 88 ? 0.774 2.310 -7.541 1.00 89.00 88 SER A C 1
ATOM 671 O O . SER A 1 88 ? 0.507 2.961 -6.531 1.00 89.00 88 SER A O 1
ATOM 673 N N . TYR A 1 89 ? -0.172 1.982 -8.425 1.00 90.00 89 TYR A N 1
ATOM 674 C CA . TYR A 1 89 ? -1.581 2.357 -8.249 1.00 90.00 89 TYR A CA 1
ATOM 675 C C . TYR A 1 89 ? -2.237 1.657 -7.060 1.00 90.00 89 TYR A C 1
ATOM 677 O O . TYR A 1 89 ? -2.965 2.289 -6.295 1.00 90.00 89 TYR A O 1
ATOM 685 N N . THR A 1 90 ? -1.951 0.371 -6.872 1.00 92.19 90 THR A N 1
ATOM 686 C CA . THR A 1 90 ? -2.506 -0.417 -5.769 1.00 92.19 90 THR A CA 1
ATOM 687 C C . THR A 1 90 ? -1.996 0.087 -4.423 1.00 92.19 90 THR A C 1
ATOM 689 O O . THR A 1 90 ? -2.785 0.296 -3.507 1.00 92.19 90 THR A O 1
ATOM 692 N N . ILE A 1 91 ? -0.690 0.344 -4.306 1.00 93.06 91 ILE A N 1
ATOM 693 C CA . ILE A 1 91 ? -0.079 0.879 -3.082 1.00 93.06 91 ILE A CA 1
ATOM 694 C C . ILE A 1 91 ? -0.669 2.254 -2.751 1.00 93.06 91 ILE A C 1
ATOM 696 O O . ILE A 1 91 ? -1.023 2.509 -1.601 1.00 93.06 91 ILE A O 1
ATOM 700 N N . PHE A 1 92 ? -0.843 3.119 -3.752 1.00 92.12 92 PHE A N 1
ATOM 701 C CA . PHE A 1 92 ? -1.477 4.419 -3.551 1.00 92.12 92 PHE A CA 1
ATOM 702 C C . PHE A 1 92 ? -2.932 4.296 -3.079 1.00 92.12 92 PHE A C 1
ATOM 704 O O . PHE A 1 92 ? -3.328 4.969 -2.129 1.00 92.12 92 PHE A O 1
ATOM 711 N N . ALA A 1 93 ? -3.717 3.395 -3.675 1.00 92.25 93 ALA A N 1
ATOM 712 C CA . ALA A 1 93 ? -5.089 3.143 -3.241 1.00 92.25 93 ALA A CA 1
ATOM 713 C C . ALA A 1 93 ? -5.152 2.649 -1.784 1.00 92.25 93 ALA A C 1
ATOM 715 O O . ALA A 1 93 ? -5.971 3.142 -1.008 1.00 92.25 93 ALA A O 1
ATOM 716 N N . LEU A 1 94 ? -4.253 1.739 -1.387 1.00 93.69 94 LEU A N 1
ATOM 717 C CA . LEU A 1 94 ? -4.139 1.271 -0.000 1.00 93.69 94 LEU A CA 1
ATOM 718 C C . LEU A 1 94 ? -3.845 2.427 0.963 1.00 93.69 94 LEU A C 1
ATOM 720 O O . LEU A 1 94 ? -4.480 2.524 2.013 1.00 93.69 94 LEU A O 1
ATOM 724 N N . MET A 1 95 ? -2.934 3.334 0.596 1.00 93.38 95 MET A N 1
ATOM 725 C CA . MET A 1 95 ? -2.659 4.529 1.398 1.00 93.38 95 MET A CA 1
ATOM 726 C C . MET A 1 95 ? -3.894 5.417 1.546 1.00 93.38 95 MET A C 1
ATOM 728 O O . MET A 1 95 ? -4.182 5.880 2.647 1.00 93.38 95 MET A O 1
ATOM 732 N N . CYS A 1 96 ? -4.632 5.661 0.460 1.00 92.56 96 CYS A N 1
ATOM 733 C CA . CYS A 1 96 ? -5.843 6.477 0.507 1.00 92.56 96 CYS A CA 1
ATOM 734 C C . CYS A 1 96 ? -6.891 5.886 1.456 1.00 92.56 96 CYS A C 1
ATOM 736 O O . CYS A 1 96 ? -7.486 6.629 2.237 1.00 92.56 96 CYS A O 1
ATOM 738 N N . VAL A 1 97 ? -7.090 4.564 1.418 1.00 92.44 97 VAL A N 1
ATOM 739 C CA . VAL A 1 97 ? -8.010 3.873 2.331 1.00 92.44 97 VAL A CA 1
ATOM 740 C C . VAL A 1 97 ? -7.547 4.026 3.776 1.00 92.44 97 VAL A C 1
ATOM 742 O O . VAL A 1 97 ? -8.329 4.454 4.619 1.00 92.44 97 VAL A O 1
ATOM 745 N N . GLU A 1 98 ? -6.274 3.757 4.062 1.00 91.38 98 GLU A N 1
ATOM 746 C CA . GLU A 1 98 ? -5.719 3.888 5.412 1.00 91.38 98 GLU A CA 1
ATOM 747 C C . GLU A 1 98 ? -5.871 5.315 5.961 1.00 91.38 98 GLU A C 1
ATOM 749 O O . GLU A 1 98 ? -6.321 5.499 7.091 1.00 91.38 98 GLU A O 1
ATOM 754 N N . LEU A 1 99 ? -5.557 6.339 5.161 1.00 91.62 99 LEU A N 1
ATOM 755 C CA . LEU A 1 99 ? -5.715 7.744 5.547 1.00 91.62 99 LEU A CA 1
ATOM 756 C C . LEU A 1 99 ? -7.179 8.115 5.798 1.00 91.62 99 LEU A C 1
ATOM 758 O O . LEU A 1 99 ? -7.477 8.845 6.747 1.00 91.62 99 LEU A O 1
ATOM 762 N N . TRP A 1 100 ? -8.100 7.605 4.978 1.00 93.06 100 TRP A N 1
ATOM 763 C CA . TRP A 1 100 ? -9.531 7.792 5.194 1.00 93.06 100 TRP A CA 1
ATOM 764 C C . TRP A 1 100 ? -9.973 7.146 6.511 1.00 93.06 100 TRP A C 1
ATOM 766 O O . TRP A 1 100 ? -10.628 7.795 7.328 1.00 93.06 100 TRP A O 1
ATOM 776 N N . CYS A 1 101 ? -9.536 5.915 6.784 1.00 90.06 101 CYS A N 1
ATOM 777 C CA . CYS A 1 101 ? -9.835 5.237 8.039 1.00 90.06 101 CYS A CA 1
ATOM 778 C C . CYS A 1 101 ? -9.263 5.999 9.249 1.00 90.06 101 CYS A C 1
ATOM 780 O O . CYS A 1 101 ? -9.993 6.234 10.210 1.00 90.06 101 CYS A O 1
ATOM 782 N N . ARG A 1 102 ? -8.015 6.489 9.180 1.00 89.25 102 ARG A N 1
ATOM 783 C CA . ARG A 1 102 ? -7.426 7.359 10.222 1.00 89.2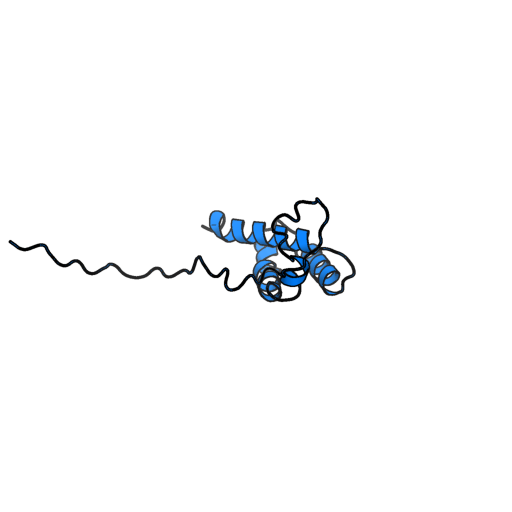5 102 ARG A CA 1
ATOM 784 C C . ARG A 1 102 ? -8.268 8.607 10.476 1.00 89.25 102 ARG A C 1
ATOM 786 O O . ARG A 1 102 ? -8.353 9.075 11.606 1.00 89.25 102 ARG A O 1
ATOM 793 N N . ARG A 1 103 ? -8.866 9.177 9.427 1.00 90.38 103 ARG A N 1
ATOM 794 C CA . ARG A 1 103 ? -9.595 10.445 9.521 1.00 90.38 103 ARG A CA 1
ATOM 795 C C . ARG A 1 103 ? -11.027 10.303 10.029 1.00 90.38 103 ARG A C 1
ATOM 797 O O . ARG A 1 103 ? -11.506 11.250 10.656 1.00 90.38 103 ARG A O 1
ATOM 804 N N . PHE A 1 104 ? -11.693 9.196 9.701 1.00 89.88 104 PHE A N 1
ATOM 805 C CA . PHE A 1 104 ? -13.134 9.020 9.901 1.00 89.88 104 PHE A CA 1
ATOM 806 C C . PHE A 1 104 ? -13.516 7.847 10.809 1.00 89.88 104 PHE A C 1
ATOM 808 O O . PHE A 1 104 ? -14.560 7.927 11.444 1.00 89.88 104 PHE A O 1
ATOM 815 N N . ILE A 1 105 ? -12.711 6.781 10.870 1.00 85.38 105 ILE A N 1
ATOM 816 C CA . ILE A 1 105 ? -12.994 5.599 11.704 1.00 85.38 105 ILE A CA 1
ATOM 817 C C . ILE A 1 105 ? -12.341 5.724 13.083 1.00 85.38 105 ILE A C 1
ATOM 819 O O . ILE A 1 105 ? -12.950 5.337 14.070 1.00 85.38 105 ILE A O 1
ATOM 823 N N . ASP A 1 106 ? -11.124 6.269 13.163 1.00 80.81 106 ASP A N 1
ATOM 824 C CA . ASP A 1 106 ? -10.388 6.400 14.433 1.00 80.81 106 ASP A CA 1
ATOM 825 C C . ASP A 1 106 ? -10.839 7.621 15.283 1.00 80.81 106 ASP A C 1
ATOM 827 O O . ASP A 1 106 ? -10.127 8.009 16.212 1.00 80.81 106 ASP A O 1
ATOM 831 N N . LEU A 1 107 ? -11.979 8.246 14.943 1.00 61.41 107 LEU A N 1
ATOM 832 C CA . LEU A 1 107 ? -12.615 9.352 15.684 1.00 61.41 107 LEU A CA 1
ATOM 833 C C . LEU A 1 107 ? -13.390 8.844 16.904 1.00 61.41 107 LEU A C 1
ATOM 835 O O . LEU A 1 107 ? -13.318 9.541 17.942 1.00 61.41 107 LEU A O 1
#

Secondary structure (DSSP, 8-state):
------PPPP--------------------SS--------HHHHHHTTTHHHHHHHS-HHHHHHH-SS-HHHHHHHHHHHHHTSS--HHHHHHHHHHHHHHHHHT--

Foldseek 3Di:
DDDDDDDDDDDDDDDPDDPPDPPPPPDDDDDDDCPPSDRPLLVCCQPVCVVVLCVQLPCVLCVVVVPDHSVVLVVLSVCSNVVVDVCRVVSVVSSVVSVVCVVPVVD

Radius of gyration: 20.2 Å; chains: 1; bounding box: 31×66×52 Å

Sequence (107 aa):
RGRARAHPPSSRAQHVAFFGGVGVDRGVGVDGVVCGFGAPLRRWLRNELRSMVDETLDPVSLTRRGFFDPRAVRSLITQDRTGAVDGSYTIFALMCVELWCRRFIDL

pLDDT: mean 72.78, std 22.87, range [32.72, 95.12]